Protein AF-A0A235FDQ6-F1 (afdb_monomer_lite)

Radius of gyration: 17.09 Å; chains: 1; bounding box: 45×31×54 Å

Sequence (130 aa):
MSLFHNNGSCCGNTAGTSHKKSTSCVCELLKALADAQSNPCRMGARQQVRLVLKGSSAPLNVNNVAEFLGTVFTLVSFDPATGCVVLTFEEQNLVAPPPPSFTRTIVLDCKCICAVICIEPGTTPPVVTA

Structure (mmCIF, N/CA/C/O backbone):
data_AF-A0A235FDQ6-F1
#
_entry.id   AF-A0A235FDQ6-F1
#
loop_
_atom_site.group_PDB
_atom_site.id
_atom_site.type_symbol
_atom_site.label_atom_id
_atom_site.label_alt_id
_atom_site.label_comp_id
_atom_site.label_asym_id
_atom_site.label_entity_id
_atom_site.label_seq_id
_atom_site.pdbx_PDB_ins_code
_atom_site.Cartn_x
_atom_site.Cartn_y
_atom_site.Cartn_z
_atom_site.occupancy
_atom_site.B_iso_or_equiv
_atom_site.auth_seq_id
_atom_site.auth_comp_id
_atom_site.auth_asym_id
_atom_site.auth_atom_id
_atom_site.pdbx_PDB_model_num
ATOM 1 N N . MET A 1 1 ? -1.029 -20.786 31.383 1.00 35.44 1 MET A N 1
ATOM 2 C CA . MET A 1 1 ? -1.392 -19.507 30.738 1.00 35.44 1 MET A CA 1
ATOM 3 C C . MET A 1 1 ? -1.498 -19.776 29.247 1.00 35.44 1 MET A C 1
ATOM 5 O O . MET A 1 1 ? -0.481 -20.052 28.630 1.00 35.44 1 MET A O 1
ATOM 9 N N . SER A 1 2 ? -2.719 -19.838 28.712 1.00 33.50 2 SER A N 1
ATOM 10 C CA . SER A 1 2 ? -2.985 -20.200 27.313 1.00 33.50 2 SER A CA 1
ATOM 11 C C . SER A 1 2 ? -3.370 -18.938 26.542 1.00 33.50 2 SER A C 1
ATOM 13 O O . SER A 1 2 ? -4.378 -18.318 26.872 1.00 33.50 2 SER A O 1
ATOM 15 N N . LEU A 1 3 ? -2.554 -18.549 25.557 1.00 46.38 3 LEU A N 1
ATOM 16 C CA . LEU A 1 3 ? -2.674 -17.306 24.773 1.00 46.38 3 LEU A CA 1
ATOM 17 C C . LEU A 1 3 ? -3.586 -17.423 23.539 1.00 46.38 3 LEU A C 1
ATOM 19 O O . LEU A 1 3 ? -3.633 -16.513 22.719 1.00 46.38 3 LEU A O 1
ATOM 23 N N . PHE A 1 4 ? -4.344 -18.511 23.409 1.00 55.88 4 PHE A N 1
ATOM 24 C CA . PHE A 1 4 ? -5.252 -18.714 22.283 1.00 55.88 4 PHE A CA 1
ATOM 25 C C . PHE A 1 4 ? -6.673 -18.910 22.798 1.00 55.88 4 PHE A C 1
ATOM 27 O O . PHE A 1 4 ? -7.112 -20.032 23.032 1.00 55.88 4 PHE A O 1
ATOM 34 N N . HIS A 1 5 ? -7.386 -17.802 22.999 1.00 4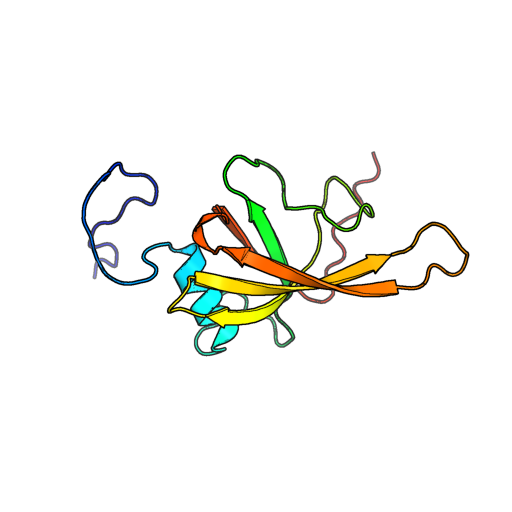1.91 5 HIS A N 1
ATOM 35 C CA . HIS A 1 5 ? -8.837 -17.820 23.132 1.00 41.91 5 HIS A CA 1
ATOM 36 C C . HIS A 1 5 ? -9.478 -16.848 22.137 1.00 41.91 5 HIS A C 1
ATOM 38 O O . HIS A 1 5 ? -9.296 -15.639 22.223 1.00 41.91 5 HIS A O 1
ATOM 44 N N . ASN A 1 6 ? -10.311 -17.459 21.293 1.00 42.12 6 ASN A N 1
ATOM 45 C CA . ASN A 1 6 ? -11.499 -16.945 20.615 1.00 42.12 6 ASN A CA 1
ATOM 46 C C . ASN A 1 6 ? -11.392 -16.192 19.275 1.00 42.12 6 ASN A C 1
ATOM 48 O O . ASN A 1 6 ? -11.150 -14.995 19.203 1.00 42.12 6 ASN A O 1
ATOM 52 N N . ASN A 1 7 ? -11.807 -16.954 18.255 1.00 42.47 7 ASN A N 1
ATOM 53 C CA . ASN A 1 7 ? -12.945 -16.685 17.369 1.00 42.47 7 ASN A CA 1
ATOM 54 C C . ASN A 1 7 ? -12.863 -15.503 16.405 1.00 42.47 7 ASN A C 1
ATOM 56 O O . ASN A 1 7 ? -13.260 -14.384 16.713 1.00 42.47 7 ASN A O 1
ATOM 60 N N . GLY A 1 8 ? -12.529 -15.834 15.159 1.00 41.88 8 GLY A N 1
ATOM 61 C CA . GLY A 1 8 ? -12.783 -14.974 14.010 1.00 41.88 8 GLY A CA 1
ATOM 62 C C . GLY A 1 8 ? -11.983 -15.424 12.803 1.00 41.88 8 GLY A C 1
ATOM 63 O O . GLY A 1 8 ? -11.022 -14.765 12.432 1.00 41.88 8 GLY A O 1
ATOM 64 N N . SER A 1 9 ? -12.346 -16.578 12.237 1.00 42.09 9 SER A N 1
ATOM 65 C CA . SER A 1 9 ? -11.809 -17.071 10.965 1.00 42.09 9 SER A CA 1
ATOM 66 C C . SER A 1 9 ? -11.728 -15.939 9.935 1.00 42.09 9 SER A C 1
ATOM 68 O O . SER A 1 9 ? -12.742 -15.318 9.619 1.00 42.09 9 SER A O 1
ATOM 70 N N . CYS A 1 10 ? -10.542 -15.716 9.366 1.00 43.34 10 CYS A N 1
ATOM 71 C CA . CYS A 1 10 ? -10.314 -14.785 8.256 1.00 43.34 10 CYS A CA 1
ATOM 72 C C . CYS A 1 10 ? -11.071 -15.174 6.966 1.00 43.34 10 CYS A C 1
ATOM 74 O O . CYS A 1 10 ? -11.035 -14.425 5.993 1.00 43.34 10 CYS A O 1
ATOM 76 N N . CYS A 1 11 ? -11.773 -16.313 6.959 1.00 44.50 11 CYS A N 1
ATOM 77 C CA . CYS A 1 11 ? -12.577 -16.817 5.851 1.00 44.50 11 CYS A CA 1
ATOM 78 C C . CYS A 1 11 ? -13.850 -17.483 6.414 1.00 44.50 11 CYS A C 1
ATOM 80 O O . CYS A 1 11 ? -13.837 -18.671 6.741 1.00 44.50 11 CYS A O 1
ATOM 82 N N . GLY A 1 12 ? -14.943 -16.739 6.593 1.00 35.47 12 GLY A N 1
ATOM 83 C CA . GLY A 1 12 ? -16.197 -17.285 7.125 1.00 35.47 12 GLY A CA 1
ATOM 84 C C . GLY A 1 12 ? -17.414 -16.483 6.675 1.00 35.47 12 GLY A C 1
ATOM 85 O O . GLY A 1 12 ? -17.490 -15.281 6.902 1.00 35.47 12 GLY A O 1
ATOM 86 N N . ASN A 1 13 ? -18.338 -17.161 6.002 1.00 43.84 13 ASN A N 1
ATOM 87 C CA . ASN A 1 13 ? -19.534 -16.617 5.366 1.00 43.84 13 ASN A CA 1
ATOM 88 C C . ASN A 1 13 ? -20.499 -15.955 6.365 1.00 43.84 13 ASN A C 1
ATOM 90 O O . ASN A 1 13 ? -21.226 -16.660 7.060 1.00 43.84 13 ASN A O 1
ATOM 94 N N . THR A 1 14 ? -20.619 -14.626 6.333 1.00 42.59 14 THR A N 1
ATOM 95 C CA . THR A 1 14 ? -21.813 -13.942 6.860 1.00 42.59 14 THR A CA 1
ATOM 96 C C . THR A 1 14 ? -22.221 -12.813 5.920 1.00 42.59 14 THR A C 1
ATOM 98 O O . THR A 1 14 ? -21.805 -11.663 6.050 1.00 42.59 14 THR A O 1
ATOM 101 N N . ALA A 1 15 ? -23.038 -13.162 4.926 1.00 47.09 15 ALA A N 1
ATOM 102 C CA . ALA A 1 15 ? -23.832 -12.195 4.188 1.00 47.09 15 ALA A CA 1
ATOM 103 C C . ALA A 1 15 ? -24.953 -11.692 5.113 1.00 47.09 15 ALA A C 1
ATOM 105 O O . ALA A 1 15 ? -25.795 -12.474 5.542 1.00 47.09 15 ALA A O 1
ATOM 106 N N . GLY A 1 16 ? -24.957 -10.391 5.413 1.00 43.59 16 GLY A N 1
ATOM 107 C CA . GLY A 1 16 ? -26.120 -9.710 5.986 1.00 43.59 16 GLY A CA 1
ATOM 108 C C . GLY A 1 16 ? -26.121 -9.503 7.500 1.00 43.59 16 GLY A C 1
ATOM 109 O O . GLY A 1 16 ? -27.028 -9.973 8.170 1.00 43.59 16 GLY A O 1
ATOM 110 N N . THR A 1 17 ? -25.198 -8.701 8.036 1.00 37.00 17 THR A N 1
ATOM 111 C CA . THR A 1 17 ? -25.457 -7.941 9.275 1.00 37.00 17 THR A CA 1
ATOM 112 C C . THR A 1 17 ? -24.750 -6.590 9.231 1.00 37.00 17 THR A C 1
ATOM 114 O O . THR A 1 17 ? -23.526 -6.516 9.126 1.00 37.00 17 THR A O 1
ATOM 117 N N . SER A 1 18 ? -25.530 -5.516 9.326 1.00 48.38 18 SER A N 1
ATOM 118 C CA . SER A 1 18 ? -25.069 -4.136 9.465 1.00 48.38 18 SER A CA 1
ATOM 119 C C . SER A 1 18 ? -24.348 -3.934 10.805 1.00 48.38 18 SER A C 1
ATOM 121 O O . SER A 1 18 ? -24.994 -3.684 11.818 1.00 48.38 18 SER A O 1
ATOM 123 N N . HIS A 1 19 ? -23.015 -4.001 10.824 1.00 43.69 19 HIS A N 1
ATOM 124 C CA . HIS A 1 19 ? -22.196 -3.585 11.968 1.00 43.69 19 HIS A CA 1
ATOM 125 C C . HIS A 1 19 ? -21.078 -2.631 11.528 1.00 43.69 19 HIS A C 1
ATOM 127 O O . HIS A 1 19 ? -20.486 -2.760 10.458 1.00 43.69 19 HIS A O 1
ATOM 133 N N . LYS A 1 20 ? -20.859 -1.605 12.355 1.00 47.81 20 LYS A N 1
ATOM 134 C CA . LYS A 1 20 ? -19.949 -0.474 12.148 1.00 47.81 20 LYS A CA 1
ATOM 135 C C . LYS A 1 20 ? -18.523 -0.902 11.751 1.00 47.81 20 LYS A C 1
ATOM 137 O O . LYS A 1 20 ? -17.930 -1.730 12.423 1.00 47.81 20 LYS A O 1
ATOM 142 N N . LYS A 1 21 ? -18.010 -0.201 10.728 1.00 51.03 21 LYS A N 1
ATOM 143 C CA . LYS A 1 21 ? -16.620 0.229 10.451 1.00 51.03 21 LYS A CA 1
ATOM 144 C C . LYS A 1 21 ? -15.490 -0.813 10.643 1.00 51.03 21 LYS A C 1
ATOM 146 O O . LYS A 1 21 ? -15.109 -1.137 11.755 1.00 51.03 21 LYS A O 1
ATOM 151 N N . SER A 1 22 ? -14.944 -1.240 9.496 1.00 51.59 22 SER A N 1
ATOM 152 C CA . SER A 1 22 ? -13.613 -1.841 9.257 1.00 51.59 22 SER A CA 1
ATOM 153 C C . SER A 1 22 ? -13.213 -3.153 9.954 1.00 51.59 22 SER A C 1
ATOM 155 O O . SER A 1 22 ? -12.076 -3.292 10.379 1.00 51.59 22 SER A O 1
ATOM 157 N N . THR A 1 23 ? -14.050 -4.193 9.962 1.00 59.16 23 THR A N 1
ATOM 158 C CA . THR A 1 23 ? -13.663 -5.525 10.490 1.00 59.16 23 THR A CA 1
ATOM 159 C C . THR A 1 23 ? -12.865 -6.390 9.497 1.00 59.16 23 THR A C 1
ATOM 161 O O . THR A 1 23 ? -13.170 -7.565 9.302 1.00 59.16 23 THR A O 1
ATOM 164 N N . SER A 1 24 ? -11.868 -5.826 8.813 1.00 71.94 24 SER A N 1
ATOM 165 C CA . SER A 1 24 ? -10.884 -6.617 8.059 1.00 71.94 24 SER A CA 1
ATOM 166 C C . SER A 1 24 ? -9.524 -6.431 8.720 1.00 71.94 24 SER A C 1
ATOM 168 O O . SER A 1 24 ? -9.141 -5.303 9.033 1.00 71.94 24 SER A O 1
ATOM 170 N N . CYS A 1 25 ? -8.788 -7.528 8.928 1.00 81.75 25 CYS A N 1
ATOM 171 C CA . CYS A 1 25 ? -7.439 -7.482 9.497 1.00 81.75 25 CYS A CA 1
ATOM 172 C C . CYS A 1 25 ? -6.512 -6.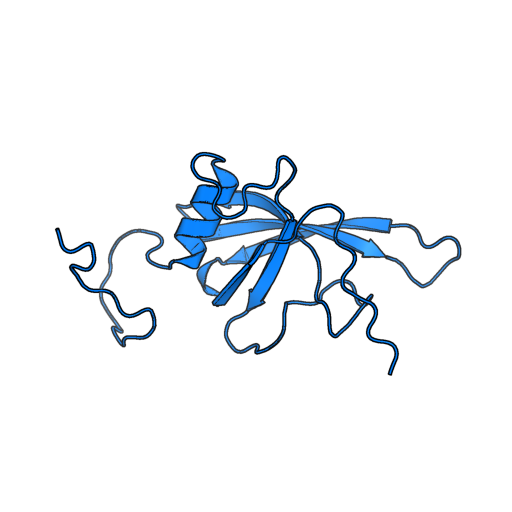553 8.698 1.00 81.75 25 CYS A C 1
ATOM 174 O O . CYS A 1 25 ? -5.643 -5.907 9.273 1.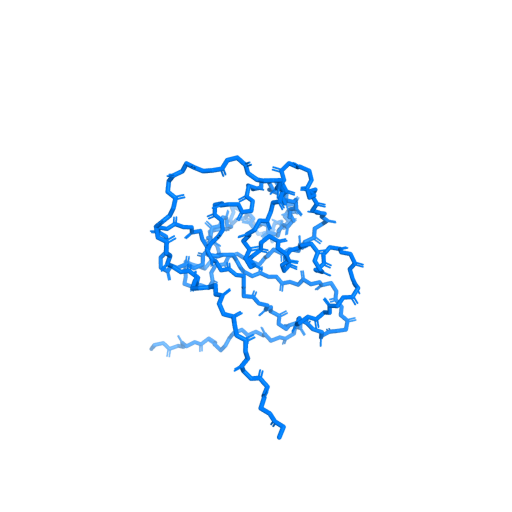00 81.75 25 CYS A O 1
ATOM 176 N N . VAL A 1 26 ? -6.749 -6.424 7.389 1.00 86.50 26 VAL A N 1
ATOM 177 C CA . VAL A 1 26 ? -6.036 -5.500 6.507 1.00 86.50 26 VAL A CA 1
ATOM 178 C C . VAL A 1 26 ? -6.405 -4.044 6.791 1.00 86.50 26 VAL A C 1
ATOM 180 O O . VAL A 1 26 ? -5.517 -3.202 6.846 1.00 86.50 26 VAL A O 1
ATOM 183 N N . CYS A 1 27 ? -7.684 -3.725 6.995 1.00 86.62 27 CYS A N 1
ATOM 184 C CA . CYS A 1 27 ? -8.103 -2.356 7.303 1.00 86.62 27 CYS A CA 1
ATOM 185 C C . CYS A 1 27 ? -7.588 -1.908 8.684 1.00 86.62 27 CYS A C 1
ATOM 187 O O . CYS A 1 27 ? -7.109 -0.786 8.814 1.00 86.62 27 CYS A O 1
ATOM 189 N N . GLU A 1 28 ? -7.623 -2.787 9.694 1.00 85.06 28 GLU A N 1
ATOM 190 C CA . GLU A 1 28 ? -7.044 -2.503 11.018 1.00 85.06 28 GLU A CA 1
ATOM 191 C C . GLU A 1 28 ? -5.519 -2.350 10.952 1.00 85.06 28 GLU A C 1
ATOM 193 O O . GLU A 1 28 ? -4.958 -1.446 11.570 1.00 85.06 28 GLU A O 1
ATOM 198 N N . LEU A 1 29 ? -4.842 -3.169 10.141 1.00 84.62 29 LEU A N 1
ATOM 199 C CA . LEU A 1 29 ? -3.412 -3.025 9.881 1.00 84.62 29 LEU A CA 1
ATOM 200 C C . LEU A 1 29 ? -3.093 -1.685 9.208 1.00 84.62 29 LEU A C 1
ATOM 202 O O . LEU A 1 29 ? -2.214 -0.970 9.671 1.00 84.62 29 LEU A O 1
ATOM 206 N N . LEU A 1 30 ? -3.810 -1.313 8.146 1.00 86.00 30 LEU A N 1
ATOM 207 C CA . LEU A 1 30 ? -3.607 -0.039 7.447 1.00 86.00 30 LEU A CA 1
ATOM 208 C C . LEU A 1 30 ? -3.864 1.164 8.356 1.00 86.00 30 LEU A C 1
ATOM 210 O O . LEU A 1 30 ? -3.134 2.149 8.282 1.00 86.00 30 LEU A O 1
ATOM 214 N N . LYS A 1 31 ? -4.848 1.062 9.252 1.00 85.25 31 LYS A N 1
ATOM 215 C CA . LYS A 1 31 ? -5.094 2.057 10.293 1.00 85.25 31 LYS A CA 1
ATOM 216 C C . LYS A 1 31 ? -3.921 2.159 11.268 1.00 85.25 31 LYS A C 1
ATOM 218 O O . LYS A 1 31 ? -3.401 3.246 11.478 1.00 85.25 31 LYS A O 1
ATOM 223 N N . ALA A 1 32 ? -3.461 1.031 11.809 1.00 80.56 32 ALA A N 1
ATOM 224 C CA . ALA A 1 32 ? -2.321 0.989 12.724 1.00 80.56 32 ALA A CA 1
ATOM 225 C C . ALA A 1 32 ? -1.027 1.525 12.083 1.00 80.56 32 ALA A C 1
ATOM 227 O O . ALA A 1 32 ? -0.233 2.192 12.752 1.00 80.56 32 ALA A O 1
ATOM 228 N N . LEU A 1 33 ? -0.840 1.259 10.786 1.00 80.44 33 LEU A N 1
ATOM 229 C CA . LEU A 1 33 ? 0.253 1.789 9.978 1.00 80.44 33 LEU A CA 1
ATOM 230 C C . LEU A 1 33 ? 0.134 3.313 9.812 1.00 80.44 33 LEU A C 1
ATOM 232 O O . LEU A 1 33 ? 1.094 4.021 10.111 1.00 80.44 33 LEU A O 1
ATOM 236 N N . ALA A 1 34 ? -1.044 3.821 9.432 1.00 80.94 34 ALA A N 1
ATOM 237 C CA . ALA A 1 34 ? -1.292 5.254 9.258 1.00 80.94 34 ALA A CA 1
ATOM 238 C C . ALA A 1 34 ? -1.158 6.056 10.565 1.00 80.94 34 ALA A C 1
ATOM 240 O O . ALA A 1 34 ? -0.593 7.146 10.558 1.00 80.94 34 ALA A O 1
ATOM 241 N N . ASP A 1 35 ? -1.627 5.504 11.686 1.00 75.00 35 ASP A N 1
ATOM 242 C CA . ASP A 1 35 ? -1.591 6.159 12.999 1.00 75.00 35 ASP A CA 1
ATOM 243 C C . ASP A 1 35 ? -0.210 6.065 13.679 1.00 75.00 35 ASP A C 1
ATOM 245 O O . ASP A 1 35 ? -0.013 6.621 14.760 1.00 75.00 35 ASP A O 1
ATOM 249 N N . ALA A 1 36 ? 0.748 5.331 13.095 1.00 68.75 36 ALA A N 1
ATOM 250 C CA . ALA A 1 36 ? 2.076 5.042 13.654 1.00 68.75 36 ALA A CA 1
ATOM 251 C C . ALA A 1 36 ? 2.076 4.461 15.094 1.00 68.75 36 ALA A C 1
ATOM 253 O O . ALA A 1 36 ? 3.131 4.351 15.724 1.00 68.75 36 ALA A O 1
ATOM 254 N N . GLN A 1 37 ? 0.910 4.063 15.621 1.00 54.44 37 GLN A N 1
ATOM 255 C CA . GLN A 1 37 ? 0.694 3.686 17.024 1.00 54.44 37 GLN A CA 1
ATOM 256 C C . GLN A 1 37 ? 1.149 2.262 17.353 1.00 54.44 37 GLN A C 1
ATOM 258 O O . GLN A 1 37 ? 1.508 1.970 18.491 1.00 54.44 37 GLN A O 1
ATOM 263 N N . SER A 1 38 ? 1.171 1.364 16.370 1.00 54.03 38 SER A N 1
ATOM 264 C CA . SER A 1 38 ? 1.717 0.018 16.528 1.00 54.03 38 SER A CA 1
ATOM 265 C C . SER A 1 38 ? 2.208 -0.447 15.169 1.00 54.03 38 SER A C 1
ATOM 267 O O . SER A 1 38 ? 1.473 -0.445 14.189 1.00 54.03 38 SER A O 1
ATOM 269 N N . ASN A 1 39 ? 3.499 -0.732 15.077 1.00 56.34 39 ASN A N 1
ATOM 270 C CA . ASN A 1 39 ? 4.168 -0.893 13.798 1.00 56.34 39 ASN A CA 1
ATOM 271 C C . ASN A 1 39 ? 4.524 -2.379 13.641 1.00 56.34 39 ASN A C 1
ATOM 273 O O . ASN A 1 39 ? 5.606 -2.779 14.049 1.00 56.34 39 ASN A O 1
ATOM 277 N N . PRO A 1 40 ? 3.641 -3.244 13.119 1.00 57.72 40 PRO A N 1
ATOM 278 C CA . PRO A 1 40 ? 4.039 -4.613 12.785 1.00 57.72 40 PRO A CA 1
ATOM 279 C C . PRO A 1 40 ? 5.111 -4.627 11.681 1.00 57.72 40 PRO A C 1
ATOM 281 O O . PRO A 1 40 ? 5.878 -5.576 11.594 1.00 57.72 40 PRO A O 1
ATOM 284 N N . CYS A 1 41 ? 5.229 -3.540 10.906 1.00 61.78 41 CYS A N 1
ATOM 285 C CA . CYS A 1 41 ? 6.296 -3.299 9.934 1.00 61.78 41 CYS A CA 1
ATOM 286 C C . CYS A 1 41 ? 7.476 -2.468 10.512 1.00 61.78 41 CYS A C 1
ATOM 288 O O . CYS A 1 41 ? 8.090 -1.706 9.766 1.00 61.78 41 CYS A O 1
ATOM 290 N N . ARG A 1 42 ? 7.766 -2.501 11.831 1.00 56.12 42 ARG A N 1
ATOM 291 C CA . ARG A 1 42 ? 8.731 -1.583 12.495 1.00 56.12 42 ARG A CA 1
ATOM 292 C C . ARG A 1 42 ? 10.162 -1.722 11.957 1.00 56.12 42 ARG A C 1
ATOM 294 O O . ARG A 1 42 ? 10.974 -2.452 12.505 1.00 56.12 42 ARG A O 1
ATOM 301 N N . MET A 1 43 ? 10.469 -0.922 10.942 1.00 54.53 43 MET A N 1
ATOM 302 C CA . MET A 1 43 ? 11.783 -0.793 10.304 1.00 54.53 43 MET A CA 1
ATOM 303 C C . MET A 1 43 ? 12.202 0.685 10.175 1.00 54.53 43 MET A C 1
ATOM 305 O O . MET A 1 43 ? 12.717 1.121 9.152 1.00 54.53 43 MET A O 1
ATOM 309 N N . GLY A 1 44 ? 11.946 1.491 11.213 1.00 45.12 44 GLY A N 1
ATOM 310 C CA . GLY A 1 44 ? 12.599 2.795 11.440 1.00 45.12 44 GLY A CA 1
ATOM 311 C C . GLY A 1 44 ? 12.311 3.962 10.477 1.00 45.12 44 GLY A C 1
ATOM 312 O O . GLY A 1 44 ? 12.610 5.096 10.834 1.00 45.12 44 GLY A O 1
ATOM 313 N N . ALA A 1 45 ? 11.709 3.747 9.307 1.00 53.91 45 ALA A N 1
ATOM 314 C CA . ALA A 1 45 ? 11.459 4.786 8.303 1.00 53.91 45 ALA A CA 1
ATOM 315 C C . ALA A 1 45 ? 10.140 4.551 7.543 1.00 53.91 45 ALA A C 1
ATOM 317 O O . ALA A 1 45 ? 9.463 3.550 7.782 1.00 53.91 45 ALA A O 1
ATOM 318 N N . ARG A 1 46 ? 9.761 5.513 6.677 1.00 61.66 46 ARG A N 1
ATOM 319 C CA . ARG A 1 46 ? 8.560 5.510 5.808 1.00 61.66 46 ARG A CA 1
ATOM 320 C C . ARG A 1 46 ? 8.131 4.085 5.440 1.00 61.66 46 ARG A C 1
ATOM 322 O O . ARG A 1 46 ? 8.891 3.364 4.801 1.00 61.66 46 ARG A O 1
ATOM 329 N N . GLN A 1 47 ? 6.920 3.704 5.840 1.00 73.06 47 GLN A N 1
ATOM 330 C CA . GLN A 1 47 ? 6.409 2.350 5.641 1.00 73.06 47 GLN A CA 1
ATOM 331 C C . GLN A 1 47 ? 6.170 2.099 4.153 1.00 73.06 47 GLN A C 1
ATOM 333 O O . GLN A 1 47 ? 5.217 2.611 3.561 1.00 73.06 47 GLN A O 1
ATOM 338 N N . GLN A 1 48 ? 7.065 1.313 3.566 1.00 83.75 48 GLN A N 1
ATOM 339 C CA . GLN A 1 48 ? 6.925 0.788 2.222 1.00 83.75 48 GLN A CA 1
ATOM 340 C C . GLN A 1 48 ? 6.165 -0.534 2.274 1.00 83.75 48 GLN A C 1
ATOM 342 O O . GLN A 1 48 ? 6.460 -1.407 3.092 1.00 83.75 48 GLN A O 1
ATOM 347 N N . VAL A 1 49 ? 5.173 -0.679 1.405 1.00 87.75 49 VAL A N 1
ATOM 348 C CA . VAL A 1 49 ? 4.317 -1.860 1.343 1.00 87.75 49 VAL A CA 1
ATOM 349 C C . VAL A 1 49 ? 4.078 -2.297 -0.096 1.00 87.75 49 VAL A C 1
ATOM 351 O O . VAL A 1 49 ? 4.047 -1.485 -1.017 1.00 87.75 49 VAL A O 1
ATOM 354 N N . ARG A 1 50 ? 3.857 -3.594 -0.288 1.00 90.56 50 ARG A N 1
ATOM 355 C CA . ARG A 1 50 ? 3.211 -4.157 -1.478 1.00 90.56 50 ARG A CA 1
ATOM 356 C C . ARG A 1 50 ? 1.804 -4.587 -1.106 1.00 90.56 50 ARG A C 1
ATOM 358 O O . ARG A 1 50 ? 1.557 -5.062 0.002 1.00 90.56 50 ARG A O 1
ATOM 365 N N . LEU A 1 51 ? 0.882 -4.426 -2.041 1.00 91.38 51 LEU A N 1
ATOM 366 C CA . LEU A 1 51 ? -0.528 -4.739 -1.835 1.00 91.38 51 LEU A CA 1
ATOM 367 C C . LEU A 1 51 ? -0.899 -5.941 -2.683 1.00 91.38 51 LEU A C 1
ATOM 369 O O . LEU A 1 51 ? -0.507 -6.003 -3.838 1.00 91.38 51 LEU A O 1
ATOM 373 N N . VAL A 1 52 ? -1.677 -6.871 -2.145 1.00 90.88 52 VAL A N 1
ATOM 374 C CA . VAL A 1 52 ? -2.301 -7.943 -2.929 1.00 90.88 52 VAL A CA 1
ATOM 375 C C . VAL A 1 52 ? -3.792 -7.665 -2.957 1.00 90.88 52 VAL A C 1
ATOM 377 O O . VAL A 1 52 ? -4.424 -7.589 -1.902 1.00 90.88 52 VAL A O 1
ATOM 380 N N . LEU A 1 53 ? -4.358 -7.478 -4.147 1.00 89.88 53 LEU A N 1
ATOM 381 C CA . LEU A 1 53 ? -5.795 -7.258 -4.306 1.00 89.88 53 LEU A CA 1
ATOM 382 C C . LEU A 1 53 ? -6.562 -8.580 -4.205 1.00 89.88 53 LEU A C 1
ATOM 384 O O . LEU A 1 53 ? -6.050 -9.646 -4.540 1.00 89.88 53 LEU A O 1
ATOM 388 N N . LYS A 1 54 ? -7.816 -8.516 -3.758 1.00 86.44 54 LYS A N 1
ATOM 389 C CA . LYS A 1 54 ? -8.721 -9.669 -3.770 1.00 86.44 54 LYS A CA 1
ATOM 390 C C . LYS A 1 54 ? -8.881 -10.201 -5.191 1.00 86.44 54 LYS A C 1
ATOM 392 O O . LYS A 1 54 ? -9.078 -9.433 -6.126 1.00 86.44 54 LYS A O 1
ATOM 397 N N . GLY A 1 55 ? -8.811 -11.522 -5.329 1.00 85.62 55 GLY A N 1
ATOM 398 C CA . GLY A 1 55 ? -8.834 -12.191 -6.630 1.00 85.62 55 GLY A CA 1
ATOM 399 C C . GLY A 1 55 ? -7.483 -12.216 -7.352 1.00 85.62 55 GLY A C 1
ATOM 400 O O . GLY A 1 55 ? -7.392 -12.854 -8.393 1.00 85.62 55 GLY A O 1
ATOM 401 N N . SER A 1 56 ? -6.437 -11.586 -6.801 1.00 85.00 56 SER A N 1
ATOM 402 C CA . SER A 1 56 ? -5.064 -11.697 -7.303 1.00 85.00 56 SER A CA 1
ATOM 403 C C . SER A 1 56 ? -4.236 -12.635 -6.427 1.00 85.00 56 SER A C 1
ATOM 405 O O . SER A 1 56 ? -4.302 -12.572 -5.200 1.00 85.00 56 SER A O 1
ATOM 407 N N . SER A 1 57 ? -3.414 -13.474 -7.057 1.00 84.56 57 SER A N 1
ATOM 408 C CA . SER A 1 57 ? -2.352 -14.242 -6.392 1.00 84.56 57 SER A CA 1
ATOM 409 C C . SER A 1 57 ? -1.010 -13.504 -6.372 1.00 84.56 57 SER A C 1
ATOM 411 O O . SER A 1 57 ? -0.085 -13.943 -5.693 1.00 84.56 57 SER A O 1
ATOM 413 N N . ALA A 1 58 ? -0.895 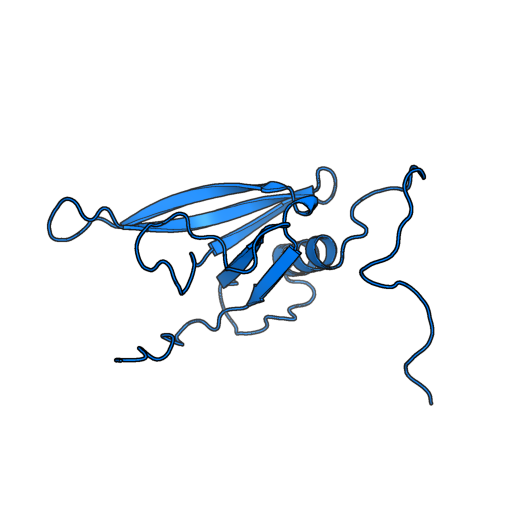-12.396 -7.110 1.00 86.62 58 ALA A N 1
ATOM 414 C CA . ALA A 1 58 ? 0.323 -11.605 -7.239 1.00 86.62 58 ALA A CA 1
ATOM 415 C C . ALA A 1 58 ? 0.166 -10.205 -6.611 1.00 86.62 58 ALA A C 1
ATOM 417 O O . ALA A 1 58 ? -0.948 -9.659 -6.574 1.00 86.62 58 ALA A O 1
ATOM 418 N N . PRO A 1 59 ? 1.268 -9.595 -6.135 1.00 89.19 59 PRO A N 1
ATOM 419 C CA . PRO A 1 59 ? 1.281 -8.196 -5.730 1.00 89.19 59 PRO A CA 1
ATOM 420 C C . PRO A 1 59 ? 0.828 -7.254 -6.855 1.00 89.19 59 PRO A C 1
ATOM 422 O O . PRO A 1 59 ? 1.142 -7.456 -8.025 1.00 89.19 59 PRO A O 1
ATOM 425 N N . LEU A 1 60 ? 0.114 -6.194 -6.483 1.00 89.44 60 LEU A N 1
ATOM 426 C CA . LEU A 1 60 ? -0.363 -5.144 -7.370 1.00 89.44 60 LEU A CA 1
ATOM 427 C C . LEU A 1 60 ? 0.823 -4.478 -8.068 1.00 89.44 60 LEU A C 1
ATOM 429 O O . LEU A 1 60 ? 1.702 -3.919 -7.412 1.00 89.44 60 LEU A O 1
ATOM 433 N N . ASN A 1 61 ? 0.810 -4.505 -9.396 1.00 88.19 61 ASN A N 1
ATOM 434 C CA . ASN A 1 61 ? 1.766 -3.803 -10.234 1.00 88.19 61 ASN A CA 1
ATOM 435 C C . ASN A 1 61 ? 1.049 -2.711 -11.032 1.00 88.19 61 ASN A C 1
ATOM 437 O O . ASN A 1 61 ? 0.139 -2.994 -11.806 1.00 88.19 61 ASN A O 1
ATOM 441 N N . VAL A 1 62 ? 1.457 -1.467 -10.809 1.00 84.81 62 VAL A N 1
ATOM 442 C CA . VAL A 1 62 ? 0.952 -0.272 -11.496 1.00 84.81 62 VAL A CA 1
ATOM 443 C C . VAL A 1 62 ? 2.061 0.522 -12.186 1.00 84.81 62 VAL A C 1
ATOM 445 O O . VAL A 1 62 ? 1.755 1.485 -12.878 1.00 84.81 62 VAL A O 1
ATOM 448 N N . ASN A 1 63 ? 3.336 0.163 -11.991 1.00 73.56 63 ASN A N 1
ATOM 449 C CA . ASN A 1 63 ? 4.470 0.939 -12.495 1.00 73.56 63 ASN A CA 1
ATOM 450 C C . ASN A 1 63 ? 5.216 0.286 -13.671 1.00 73.56 63 ASN A C 1
ATOM 452 O O . ASN A 1 63 ? 6.194 0.862 -14.128 1.00 73.56 63 ASN A O 1
ATOM 456 N N . ASN A 1 64 ? 4.765 -0.862 -14.195 1.00 65.56 64 ASN A N 1
ATOM 457 C CA . ASN A 1 64 ? 5.337 -1.551 -15.371 1.00 65.56 64 ASN A CA 1
ATOM 458 C C . ASN A 1 64 ? 6.853 -1.862 -15.289 1.00 65.56 64 ASN A C 1
ATOM 460 O O . ASN A 1 64 ? 7.444 -2.268 -16.284 1.00 65.56 64 ASN A O 1
ATOM 464 N N . VAL A 1 65 ? 7.497 -1.700 -14.123 1.00 62.41 65 VAL A N 1
ATOM 465 C CA . VAL A 1 65 ? 8.961 -1.845 -13.984 1.00 62.41 65 VAL A CA 1
ATOM 466 C C . VAL A 1 65 ? 9.378 -3.301 -13.731 1.00 62.41 65 VAL A C 1
ATOM 468 O O . VAL A 1 65 ? 10.443 -3.717 -14.173 1.00 62.41 65 VAL A O 1
ATOM 471 N N . ALA A 1 66 ? 8.556 -4.099 -13.036 1.00 61.91 66 ALA A N 1
ATOM 472 C CA . ALA A 1 66 ? 8.844 -5.516 -12.778 1.00 61.91 66 ALA A CA 1
ATOM 473 C C . ALA A 1 66 ? 7.571 -6.311 -12.434 1.00 61.91 66 ALA A C 1
ATOM 475 O O . ALA A 1 66 ? 7.083 -6.248 -11.302 1.00 61.91 66 ALA A O 1
ATOM 476 N N . GLU A 1 67 ? 7.046 -7.081 -13.396 1.00 58.69 67 GLU A N 1
ATOM 477 C CA . GLU A 1 67 ? 5.795 -7.862 -13.275 1.00 58.69 67 GLU A CA 1
ATOM 478 C C . GLU A 1 67 ? 5.749 -8.771 -12.038 1.00 58.69 67 GLU A C 1
ATOM 480 O O . GLU A 1 67 ? 4.708 -8.882 -11.397 1.00 58.69 67 GLU A O 1
ATOM 485 N N . PHE A 1 68 ? 6.889 -9.335 -11.635 1.00 64.06 68 PHE A N 1
ATOM 486 C CA . PHE A 1 68 ? 6.955 -10.340 -10.569 1.00 64.06 68 PHE A CA 1
ATOM 487 C C . PHE A 1 68 ? 7.121 -9.776 -9.157 1.00 64.06 68 PHE A C 1
ATOM 489 O O . PHE A 1 68 ? 6.833 -10.463 -8.178 1.00 64.06 68 PHE A O 1
ATOM 496 N N . LEU A 1 69 ? 7.604 -8.540 -9.025 1.00 75.00 69 LEU A N 1
ATOM 497 C CA . LEU A 1 69 ? 7.886 -7.952 -7.715 1.00 75.00 69 LEU A CA 1
ATOM 498 C C . LEU A 1 69 ? 6.698 -7.130 -7.203 1.00 75.00 69 LEU A C 1
ATOM 500 O O . LEU A 1 69 ? 6.460 -7.097 -5.998 1.00 75.00 69 LEU A O 1
ATOM 504 N N . GLY A 1 70 ? 5.920 -6.527 -8.102 1.00 83.56 70 GLY A N 1
ATOM 505 C CA . GLY A 1 70 ? 4.850 -5.599 -7.748 1.00 83.56 70 GLY A CA 1
ATOM 506 C C . GLY A 1 70 ? 5.365 -4.225 -7.336 1.00 83.56 70 GLY A C 1
ATOM 507 O O . GLY A 1 70 ? 6.543 -4.023 -7.030 1.00 83.56 70 GLY A O 1
ATOM 508 N N . THR A 1 71 ? 4.458 -3.256 -7.329 1.00 88.31 71 THR A N 1
ATOM 509 C CA . THR A 1 71 ? 4.778 -1.863 -7.034 1.00 88.31 71 THR A CA 1
ATOM 510 C C . THR A 1 71 ? 4.945 -1.650 -5.534 1.00 88.31 71 THR A C 1
ATOM 512 O O . THR A 1 71 ? 4.161 -2.139 -4.719 1.00 88.31 71 THR A O 1
ATOM 515 N N . VAL A 1 72 ? 5.987 -0.902 -5.175 1.00 88.19 72 VAL A N 1
ATOM 516 C CA . VAL A 1 72 ? 6.221 -0.451 -3.806 1.00 88.19 72 VAL A CA 1
ATOM 517 C C . VAL A 1 72 ? 5.433 0.828 -3.572 1.00 88.19 72 VAL A C 1
ATOM 519 O O . VAL A 1 72 ? 5.630 1.826 -4.263 1.00 88.19 72 VAL A O 1
ATOM 522 N N . PHE A 1 73 ? 4.556 0.793 -2.580 1.00 89.31 73 PHE A N 1
ATOM 523 C CA . PHE A 1 73 ? 3.740 1.920 -2.172 1.00 89.31 73 PHE A CA 1
ATOM 524 C C . PHE A 1 73 ? 4.216 2.468 -0.836 1.00 89.31 73 PHE A C 1
ATOM 526 O O . PHE A 1 73 ? 4.594 1.717 0.057 1.00 89.31 73 PHE A O 1
ATOM 533 N N . THR A 1 74 ? 4.140 3.779 -0.676 1.00 89.06 74 THR A N 1
ATOM 534 C CA . THR A 1 74 ? 4.250 4.455 0.613 1.00 89.06 74 THR A CA 1
ATOM 535 C C . THR A 1 74 ? 2.851 4.822 1.076 1.00 89.06 74 THR A C 1
ATOM 537 O O . THR A 1 74 ? 2.100 5.468 0.345 1.00 89.06 74 THR A O 1
ATOM 540 N N . LEU A 1 75 ? 2.486 4.406 2.286 1.00 87.88 75 LEU A N 1
ATOM 541 C CA . LEU A 1 75 ? 1.215 4.798 2.887 1.00 87.88 75 LEU A CA 1
ATOM 542 C C . LEU A 1 75 ? 1.244 6.290 3.243 1.00 87.88 75 LEU A C 1
ATOM 544 O O . LEU A 1 75 ? 2.155 6.743 3.933 1.00 87.88 75 LEU A O 1
ATOM 548 N N . VAL A 1 76 ? 0.249 7.043 2.769 1.00 88.56 76 VAL A N 1
ATOM 549 C CA . VAL A 1 76 ? 0.100 8.477 3.064 1.00 88.56 76 VAL A CA 1
ATOM 550 C C . VAL A 1 76 ? -0.948 8.694 4.145 1.00 88.56 76 VAL A C 1
ATOM 552 O O . VAL A 1 76 ? -0.698 9.411 5.109 1.00 88.56 76 VAL A O 1
ATOM 555 N N . SER A 1 77 ? -2.123 8.087 3.986 1.00 87.94 77 SER A N 1
ATOM 556 C CA . SER A 1 77 ? -3.209 8.197 4.957 1.00 87.94 77 SER A CA 1
ATOM 557 C C . SER A 1 77 ? -4.208 7.051 4.829 1.00 87.94 77 SER A C 1
ATOM 559 O O . SER A 1 77 ? -4.292 6.367 3.804 1.00 87.94 77 SER A O 1
ATOM 561 N N . PHE A 1 78 ? -4.981 6.855 5.892 1.00 88.44 78 PHE A N 1
ATOM 562 C CA . PHE A 1 78 ? -6.097 5.924 5.938 1.00 88.44 78 PHE A CA 1
ATOM 563 C C . PHE A 1 78 ? -7.290 6.602 6.612 1.00 88.44 78 PHE A C 1
ATOM 565 O O . PHE A 1 78 ? -7.149 7.166 7.695 1.00 88.44 78 PHE A O 1
ATOM 572 N N . ASP A 1 79 ? -8.463 6.539 5.983 1.00 88.44 79 ASP A N 1
ATOM 573 C CA . ASP A 1 79 ? -9.710 7.012 6.578 1.00 88.44 79 ASP A CA 1
ATOM 574 C C . ASP A 1 79 ? -10.536 5.820 7.101 1.00 88.44 79 ASP A C 1
ATOM 576 O O . ASP A 1 79 ? -11.140 5.091 6.310 1.00 88.44 79 ASP A O 1
ATOM 580 N N . PRO A 1 80 ? -10.638 5.623 8.430 1.00 82.81 80 PRO A N 1
ATOM 581 C CA . PRO A 1 80 ? -11.402 4.522 9.011 1.00 82.81 80 PRO A CA 1
ATOM 582 C C . PRO A 1 80 ? -12.920 4.664 8.830 1.00 82.81 80 PRO A C 1
ATOM 584 O O . PRO A 1 80 ? -13.658 3.698 9.033 1.00 82.81 80 PRO A O 1
ATOM 587 N N . ALA A 1 81 ? -13.430 5.856 8.501 1.00 83.62 81 ALA A N 1
ATOM 588 C CA . ALA A 1 81 ? -14.854 6.053 8.265 1.00 83.62 81 ALA A CA 1
ATOM 589 C C . ALA A 1 81 ? -15.284 5.504 6.903 1.00 83.62 81 ALA A C 1
ATOM 591 O O . ALA A 1 81 ? -16.341 4.875 6.821 1.00 83.62 81 ALA A O 1
ATOM 592 N N . THR A 1 82 ? -14.471 5.730 5.872 1.00 86.31 82 THR A N 1
ATOM 593 C CA . THR A 1 82 ? -14.749 5.310 4.491 1.00 86.31 82 THR A CA 1
ATOM 594 C C . THR A 1 82 ? -14.051 4.005 4.108 1.00 86.31 82 THR A C 1
ATOM 596 O O . THR A 1 82 ? -14.532 3.300 3.226 1.00 86.31 82 THR A O 1
ATOM 599 N N . GLY A 1 83 ? -12.967 3.636 4.796 1.00 86.44 83 GLY A N 1
ATOM 600 C CA . GLY A 1 83 ? -12.089 2.528 4.416 1.00 86.44 83 GLY A CA 1
ATOM 601 C C . GLY A 1 83 ? -11.119 2.888 3.288 1.00 86.44 83 GLY A C 1
ATOM 602 O O . GLY A 1 83 ? -10.429 2.006 2.778 1.00 86.44 83 GLY A O 1
ATOM 603 N N . CYS A 1 84 ? -11.059 4.160 2.888 1.00 90.56 84 CYS A N 1
ATOM 604 C CA . CYS A 1 84 ? -10.161 4.626 1.843 1.00 90.56 84 CYS A CA 1
ATOM 605 C C . CYS A 1 84 ? -8.715 4.650 2.341 1.00 90.56 84 CYS A C 1
ATOM 607 O O . CYS A 1 84 ? -8.408 5.218 3.390 1.00 90.56 84 CYS A O 1
ATOM 609 N N . VAL A 1 85 ? -7.820 4.073 1.547 1.00 91.56 85 VAL A N 1
ATOM 610 C CA . VAL A 1 85 ? -6.376 4.139 1.747 1.00 91.56 85 VAL A CA 1
ATOM 611 C C . VAL A 1 85 ? -5.746 4.963 0.629 1.00 91.56 85 VAL A C 1
ATOM 613 O O . VAL A 1 85 ? -6.019 4.735 -0.551 1.00 91.56 85 VAL A O 1
ATOM 616 N N . VAL A 1 86 ? -4.915 5.934 1.004 1.00 92.00 86 VAL A N 1
ATOM 617 C CA . VAL A 1 86 ? -4.179 6.798 0.077 1.00 92.00 86 VAL A CA 1
ATOM 618 C C . VAL A 1 86 ? -2.711 6.414 0.118 1.00 92.00 86 VAL A C 1
ATOM 620 O O . VAL A 1 86 ? -2.082 6.400 1.179 1.00 92.00 86 VAL A O 1
ATOM 623 N N . LEU A 1 87 ? -2.166 6.096 -1.049 1.00 92.12 87 LEU A N 1
ATOM 624 C CA . LEU A 1 87 ? -0.815 5.578 -1.214 1.00 92.12 87 LEU A CA 1
ATOM 625 C C . LEU A 1 87 ? -0.095 6.355 -2.308 1.00 92.12 87 LEU A C 1
ATOM 627 O O . LEU A 1 87 ? -0.715 6.754 -3.292 1.00 92.12 87 LEU A O 1
ATOM 631 N N . THR A 1 88 ? 1.215 6.517 -2.177 1.00 91.69 88 THR A N 1
ATOM 632 C CA . THR A 1 88 ? 2.071 7.049 -3.241 1.00 91.69 88 THR A CA 1
ATOM 633 C C . THR A 1 88 ? 3.048 5.998 -3.735 1.00 91.69 88 THR A C 1
ATOM 635 O O . THR A 1 88 ? 3.446 5.110 -2.988 1.00 91.69 88 THR A O 1
ATOM 638 N N . PHE A 1 89 ? 3.434 6.074 -5.001 1.00 90.06 89 PHE A N 1
ATOM 639 C CA . PHE A 1 89 ? 4.438 5.199 -5.597 1.00 90.06 89 PHE A CA 1
ATOM 640 C C . PHE A 1 89 ? 5.248 5.957 -6.640 1.00 90.06 89 PHE A C 1
ATOM 642 O O . PHE A 1 89 ? 4.784 6.951 -7.199 1.00 90.06 89 PHE A O 1
ATOM 649 N N . GLU A 1 90 ? 6.456 5.475 -6.906 1.00 86.69 90 GLU A N 1
ATOM 650 C CA . GLU A 1 90 ? 7.280 5.986 -7.994 1.00 86.69 90 GLU A CA 1
ATOM 651 C C . GLU A 1 90 ? 6.990 5.202 -9.274 1.00 86.69 90 GLU A C 1
ATOM 653 O O . GLU A 1 90 ? 7.077 3.969 -9.329 1.00 86.69 90 GLU A O 1
ATOM 658 N N . GLU A 1 91 ? 6.626 5.938 -10.315 1.00 82.19 91 GLU A N 1
ATOM 659 C CA . GLU A 1 91 ? 6.501 5.440 -11.673 1.00 82.19 91 GLU A CA 1
ATOM 660 C C . GLU A 1 91 ? 7.714 5.904 -12.479 1.00 82.19 91 GLU A C 1
ATOM 662 O O . GLU A 1 91 ? 8.091 7.078 -12.437 1.00 82.19 91 GLU A O 1
ATOM 667 N N . GLN A 1 92 ? 8.328 4.985 -13.219 1.00 74.81 92 GLN A N 1
ATOM 668 C CA . GLN A 1 92 ? 9.415 5.315 -14.133 1.00 74.81 92 GLN A CA 1
ATOM 669 C C . GLN A 1 92 ? 8.857 5.469 -15.541 1.00 74.81 92 GLN A C 1
ATOM 671 O O . GLN A 1 92 ? 8.187 4.572 -16.054 1.00 74.81 92 GLN A O 1
ATOM 676 N N . ASN A 1 93 ? 9.153 6.596 -16.186 1.00 70.12 93 ASN A N 1
ATOM 677 C CA . ASN A 1 93 ? 8.849 6.756 -17.597 1.00 70.12 93 ASN A CA 1
ATOM 678 C C . ASN A 1 93 ? 10.004 6.190 -18.435 1.00 70.12 93 ASN A C 1
ATOM 680 O O . ASN A 1 93 ? 11.054 6.815 -18.565 1.00 70.12 93 ASN A O 1
ATOM 684 N N . LEU A 1 94 ? 9.798 5.002 -19.005 1.00 69.75 94 LEU A N 1
ATOM 685 C CA . LEU A 1 94 ? 10.803 4.272 -19.788 1.00 69.75 94 LEU A CA 1
ATOM 686 C C . LEU A 1 94 ? 11.053 4.862 -21.194 1.00 69.75 94 LEU A C 1
ATOM 688 O O . LEU A 1 94 ? 11.822 4.294 -21.963 1.00 69.75 94 LEU A O 1
ATOM 692 N N . VAL A 1 95 ? 10.406 5.978 -21.555 1.00 69.81 95 VAL A N 1
ATOM 693 C CA . VAL A 1 95 ? 10.400 6.511 -22.929 1.00 69.81 95 VAL A CA 1
ATOM 694 C C . VAL A 1 95 ? 11.586 7.452 -23.230 1.00 69.81 95 VAL A C 1
ATOM 696 O O . VAL A 1 95 ? 11.876 7.687 -24.400 1.00 69.81 95 VAL A O 1
ATOM 699 N N . ALA A 1 96 ? 12.322 7.966 -22.231 1.00 57.31 96 ALA A N 1
ATOM 700 C CA . ALA A 1 96 ? 13.456 8.880 -22.461 1.00 57.31 96 ALA A CA 1
ATOM 701 C C . ALA A 1 96 ? 14.620 8.672 -21.463 1.00 57.31 96 ALA A C 1
ATOM 703 O O . ALA A 1 96 ? 14.345 8.528 -20.278 1.00 57.31 96 ALA A O 1
ATOM 704 N N . PRO A 1 97 ? 15.905 8.684 -21.885 1.00 75.75 97 PRO A N 1
ATOM 705 C CA . PRO A 1 97 ? 17.055 8.614 -20.977 1.00 75.75 97 PRO A CA 1
ATOM 706 C C . PRO A 1 97 ? 17.574 10.005 -20.527 1.00 75.75 97 PRO A C 1
ATOM 708 O O . PRO A 1 97 ? 17.787 10.865 -21.386 1.00 75.75 97 PRO A O 1
ATOM 711 N N . PRO A 1 98 ? 17.868 10.221 -19.222 1.00 69.00 98 PRO A N 1
ATOM 712 C CA . PRO A 1 98 ? 17.564 9.331 -18.096 1.00 69.00 98 PRO A CA 1
ATOM 713 C C . PRO A 1 98 ? 16.049 9.290 -17.824 1.00 69.00 98 PRO A C 1
ATOM 715 O O . PRO A 1 98 ? 15.401 10.330 -17.953 1.00 69.00 98 PRO A O 1
ATOM 718 N N . PRO A 1 99 ? 15.481 8.128 -17.444 1.00 66.38 99 PRO A N 1
ATOM 719 C CA . PRO A 1 99 ? 14.047 8.006 -17.212 1.00 66.38 99 PRO A CA 1
ATOM 720 C C . PRO A 1 99 ? 13.637 8.922 -16.057 1.00 66.38 99 PRO A C 1
ATOM 722 O O . PRO A 1 99 ? 14.110 8.727 -14.933 1.00 66.38 99 PRO A O 1
ATOM 725 N N . PRO A 1 100 ? 12.779 9.929 -16.290 1.00 74.88 100 PRO A N 1
ATOM 726 C CA . PRO A 1 100 ? 12.250 10.718 -15.195 1.00 74.88 100 PRO A CA 1
ATOM 727 C C . PRO A 1 100 ? 11.356 9.824 -14.326 1.00 74.88 100 PRO A C 1
ATOM 729 O O . PRO A 1 100 ? 10.488 9.102 -14.829 1.00 74.88 100 PRO A O 1
ATOM 732 N N . SER A 1 101 ? 11.582 9.866 -13.013 1.00 76.88 101 SER A N 1
ATOM 733 C CA . SER A 1 101 ? 10.714 9.248 -12.012 1.00 76.88 101 SER A CA 1
ATOM 734 C C . SER A 1 101 ? 9.633 10.238 -11.590 1.00 76.88 101 SER A C 1
ATOM 736 O O . SER A 1 101 ? 9.944 11.368 -11.206 1.00 76.88 101 SER A O 1
ATOM 738 N N . PHE A 1 102 ? 8.375 9.810 -11.611 1.00 82.62 102 PHE A N 1
ATOM 739 C CA . PHE A 1 102 ? 7.244 10.604 -11.141 1.00 82.62 102 PHE A CA 1
ATOM 740 C C . PHE A 1 102 ? 6.605 9.940 -9.928 1.00 82.62 102 PHE A C 1
ATOM 742 O O . PHE A 1 102 ? 6.270 8.756 -9.960 1.00 82.62 102 PHE A O 1
ATOM 749 N N . THR A 1 103 ? 6.375 10.714 -8.872 1.00 88.81 103 THR A N 1
ATOM 750 C CA . THR A 1 103 ? 5.560 10.258 -7.745 1.00 88.81 103 THR A CA 1
ATOM 751 C C . THR A 1 103 ? 4.091 10.366 -8.122 1.00 88.81 103 THR A C 1
ATOM 753 O O . THR A 1 103 ? 3.588 11.459 -8.384 1.00 88.81 103 THR A O 1
ATOM 756 N N . ARG A 1 104 ? 3.388 9.236 -8.126 1.00 89.81 104 ARG A N 1
ATOM 757 C CA . ARG A 1 104 ? 1.941 9.163 -8.332 1.00 89.81 104 ARG A CA 1
ATOM 758 C C . ARG A 1 104 ? 1.228 8.788 -7.045 1.00 89.81 104 ARG A C 1
ATOM 760 O O . ARG A 1 104 ? 1.802 8.134 -6.179 1.00 89.81 104 ARG A O 1
ATOM 767 N N . THR A 1 105 ? -0.038 9.179 -6.952 1.00 91.19 105 THR A N 1
ATOM 768 C CA . THR A 1 105 ? -0.935 8.833 -5.844 1.00 91.19 105 THR A CA 1
ATOM 769 C C . THR A 1 105 ? -2.024 7.897 -6.351 1.00 91.19 105 THR A C 1
ATOM 771 O O . THR A 1 105 ? -2.595 8.133 -7.414 1.00 91.19 105 THR A O 1
ATOM 774 N N . ILE A 1 106 ? -2.339 6.857 -5.585 1.00 92.31 106 ILE A N 1
ATOM 775 C CA . ILE A 1 106 ? -3.473 5.964 -5.815 1.00 92.31 106 ILE A CA 1
ATOM 776 C C . ILE A 1 106 ? -4.353 5.917 -4.566 1.00 92.31 106 ILE A C 1
ATOM 778 O O . ILE A 1 106 ? -3.862 5.968 -3.436 1.00 92.31 106 ILE A O 1
ATOM 782 N N . VAL A 1 107 ? -5.663 5.820 -4.784 1.00 92.94 107 VAL A N 1
ATOM 783 C CA . VAL A 1 107 ? -6.659 5.645 -3.727 1.00 92.94 107 VAL A CA 1
ATOM 784 C C . VAL A 1 107 ? -7.333 4.297 -3.930 1.00 92.94 107 VAL A C 1
ATOM 786 O O . VAL A 1 107 ? -7.813 4.006 -5.024 1.00 92.94 107 VAL A O 1
ATOM 789 N N . LEU A 1 108 ? -7.353 3.471 -2.886 1.00 92.50 108 LEU A N 1
ATOM 790 C CA . LEU A 1 108 ? -7.979 2.150 -2.902 1.00 92.50 108 LEU A CA 1
ATOM 791 C C . LEU A 1 108 ? -8.962 2.018 -1.737 1.00 92.50 108 LEU A C 1
ATOM 793 O O . LEU A 1 108 ? -8.796 2.646 -0.694 1.00 92.50 108 LEU A O 1
ATOM 797 N N . ASP A 1 109 ? -9.968 1.164 -1.895 1.00 91.12 109 ASP A N 1
ATOM 798 C CA . ASP A 1 109 ? -10.777 0.696 -0.767 1.00 91.12 109 ASP A CA 1
ATOM 799 C C . ASP A 1 109 ? -10.019 -0.440 -0.060 1.00 91.12 109 ASP A C 1
ATOM 801 O O . ASP A 1 109 ? -9.616 -1.420 -0.698 1.00 91.12 109 ASP A O 1
ATOM 805 N N . CYS A 1 110 ? -9.833 -0.347 1.260 1.00 88.19 110 CYS A N 1
ATOM 806 C CA . CYS A 1 110 ? -9.179 -1.389 2.053 1.00 88.19 110 CYS A CA 1
ATOM 807 C C . CYS A 1 110 ? -9.896 -2.744 1.957 1.00 88.19 110 CYS A C 1
ATOM 809 O O . CYS A 1 110 ? -9.271 -3.791 2.124 1.00 88.19 110 CYS A O 1
ATOM 811 N N . LYS A 1 111 ? -11.193 -2.760 1.623 1.00 87.56 111 LYS A N 1
ATOM 812 C CA . LYS A 1 111 ? -11.957 -3.987 1.371 1.00 87.56 111 LYS A CA 1
ATOM 813 C C . LYS A 1 111 ? -11.540 -4.699 0.092 1.00 87.56 111 LYS A C 1
ATOM 815 O O . LYS A 1 111 ? -11.833 -5.888 -0.023 1.00 87.56 111 LYS A O 1
ATOM 820 N N . CYS A 1 112 ? -10.885 -4.023 -0.847 1.00 90.00 112 CYS A N 1
ATOM 821 C CA . CYS A 1 112 ? -10.355 -4.628 -2.070 1.00 90.00 112 CYS A CA 1
ATOM 822 C C . CYS A 1 112 ? -8.976 -5.257 -1.857 1.00 90.00 112 CYS A C 1
ATOM 824 O O . CYS A 1 112 ? -8.507 -5.999 -2.716 1.00 90.00 112 CYS A O 1
ATOM 826 N N . ILE A 1 113 ? -8.333 -4.992 -0.720 1.00 90.31 113 ILE A N 1
ATOM 827 C CA . ILE A 1 113 ? -7.003 -5.499 -0.400 1.00 90.31 113 ILE A CA 1
ATOM 828 C C . ILE A 1 113 ? -7.158 -6.808 0.380 1.00 90.31 113 ILE A C 1
ATOM 830 O O . ILE A 1 113 ? -7.899 -6.897 1.359 1.00 90.31 113 ILE A O 1
ATOM 834 N N . CYS A 1 114 ? -6.482 -7.847 -0.095 1.00 89.44 114 CYS A N 1
ATOM 835 C CA . CYS A 1 114 ? -6.452 -9.172 0.512 1.00 89.44 114 CYS A CA 1
ATOM 836 C C . CYS A 1 114 ? -5.257 -9.344 1.454 1.00 89.44 114 CYS A C 1
ATOM 838 O O . CYS A 1 114 ? -5.379 -10.015 2.474 1.00 89.44 114 CYS A O 1
ATOM 840 N N . ALA A 1 115 ? -4.113 -8.743 1.122 1.00 88.38 115 ALA A N 1
ATOM 841 C CA . ALA A 1 115 ? -2.918 -8.785 1.956 1.00 88.38 115 ALA A CA 1
ATOM 842 C C . ALA A 1 115 ? -2.062 -7.526 1.781 1.00 88.38 115 ALA A C 1
ATOM 844 O O . ALA A 1 115 ? -2.084 -6.876 0.733 1.00 88.38 115 ALA A O 1
ATOM 845 N N . VAL A 1 116 ? -1.287 -7.218 2.819 1.00 88.69 116 VAL A N 1
ATOM 846 C CA . VAL A 1 116 ? -0.278 -6.157 2.840 1.00 88.69 116 VAL A CA 1
ATOM 847 C C . VAL A 1 116 ? 1.052 -6.813 3.184 1.00 88.69 116 VAL A C 1
ATOM 849 O O . VAL A 1 116 ? 1.149 -7.534 4.173 1.00 88.69 116 VAL A O 1
ATOM 852 N N . ILE A 1 117 ? 2.063 -6.577 2.357 1.00 88.19 117 ILE A N 1
ATOM 853 C CA . ILE A 1 117 ? 3.417 -7.097 2.534 1.00 88.19 117 ILE A CA 1
ATOM 854 C C . ILE A 1 117 ? 4.300 -5.911 2.914 1.00 88.19 117 ILE A C 1
ATOM 856 O O . ILE A 1 117 ? 4.460 -4.992 2.111 1.00 88.19 117 ILE A O 1
ATOM 860 N N . CYS A 1 118 ? 4.852 -5.913 4.126 1.00 85.81 118 CYS A N 1
ATOM 861 C CA . CYS A 1 118 ? 5.823 -4.905 4.555 1.00 85.81 118 CYS A CA 1
ATOM 862 C C . CYS A 1 118 ? 7.134 -5.072 3.771 1.00 85.81 118 CYS A C 1
ATOM 864 O O . CYS A 1 118 ? 7.575 -6.200 3.556 1.00 85.81 118 CYS A O 1
ATOM 866 N N . ILE A 1 119 ? 7.770 -3.967 3.381 1.00 79.75 119 ILE A N 1
ATOM 867 C CA . ILE A 1 119 ? 9.086 -3.977 2.734 1.00 79.75 119 ILE A CA 1
ATOM 868 C C . ILE A 1 119 ? 10.086 -3.248 3.618 1.00 79.75 119 ILE A C 1
ATOM 870 O O . ILE A 1 119 ? 9.819 -2.156 4.123 1.00 79.75 119 ILE A O 1
ATOM 874 N N . GLU A 1 120 ? 11.253 -3.857 3.781 1.00 69.75 120 GLU A N 1
ATOM 875 C CA . GLU A 1 120 ? 12.373 -3.254 4.481 1.00 69.75 120 GLU A CA 1
ATOM 876 C C . GLU A 1 120 ? 13.075 -2.217 3.588 1.00 69.75 120 GLU A C 1
ATOM 878 O O . GLU A 1 120 ? 13.540 -2.575 2.497 1.00 69.75 120 GLU A O 1
ATOM 883 N N . PRO A 1 121 ? 13.208 -0.948 4.023 1.00 58.56 121 PRO A N 1
ATOM 884 C CA . PRO A 1 121 ? 13.971 0.042 3.275 1.00 58.56 121 PRO A CA 1
ATOM 885 C C . PRO A 1 121 ? 15.437 -0.409 3.170 1.00 58.56 121 PRO A C 1
ATOM 887 O O . PRO A 1 121 ? 16.115 -0.570 4.181 1.00 58.56 121 PRO A O 1
ATOM 890 N N . GLY A 1 122 ? 15.920 -0.621 1.942 1.00 55.22 122 GLY A N 1
ATOM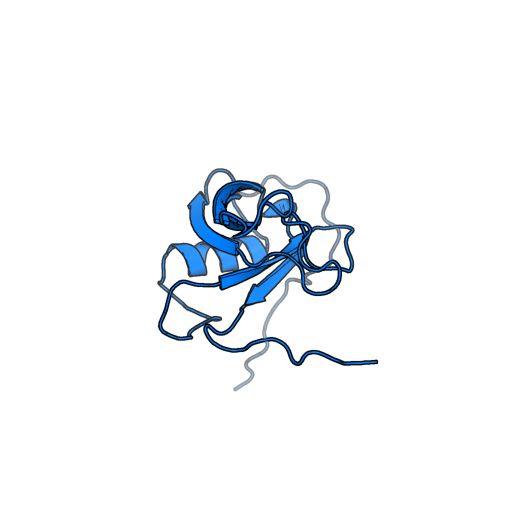 891 C CA . GLY A 1 122 ? 17.301 -1.041 1.662 1.00 55.22 122 GLY A CA 1
ATOM 892 C C . GLY A 1 122 ? 17.488 -2.519 1.305 1.00 55.22 122 GLY A C 1
ATOM 893 O O . GLY A 1 122 ? 18.592 -2.898 0.923 1.00 55.22 122 GLY A O 1
ATOM 894 N N . THR A 1 123 ? 16.436 -3.343 1.349 1.00 49.94 123 THR A N 1
ATOM 895 C CA . THR A 1 123 ? 16.490 -4.699 0.779 1.00 49.94 123 THR A CA 1
ATOM 896 C C . THR A 1 123 ? 16.098 -4.648 -0.695 1.00 49.94 123 THR A C 1
ATOM 898 O O . THR A 1 123 ? 14.925 -4.629 -1.069 1.00 49.94 123 THR A O 1
ATOM 901 N N . THR A 1 124 ? 17.090 -4.595 -1.581 1.00 49.47 124 THR A N 1
ATOM 902 C CA . THR A 1 124 ? 16.861 -5.005 -2.967 1.00 49.47 124 THR A CA 1
ATOM 903 C C . THR A 1 124 ? 16.426 -6.475 -2.941 1.00 49.47 124 THR A C 1
ATOM 905 O O . THR A 1 124 ? 17.116 -7.293 -2.327 1.00 49.47 124 THR A O 1
ATOM 908 N N . PRO A 1 125 ? 15.284 -6.852 -3.551 1.00 52.09 125 PRO A N 1
ATOM 909 C CA . PRO A 1 125 ? 14.962 -8.264 -3.698 1.00 52.09 125 PRO A CA 1
ATOM 910 C C . PRO A 1 125 ? 16.119 -8.932 -4.451 1.00 52.09 125 PRO A C 1
ATOM 912 O O . PRO A 1 125 ? 16.649 -8.315 -5.383 1.00 52.09 125 PRO A O 1
ATOM 915 N N . PRO A 1 126 ? 16.549 -10.147 -4.060 1.00 43.19 126 PRO A N 1
ATOM 916 C CA . PRO A 1 126 ? 17.586 -10.843 -4.799 1.00 43.19 126 PRO A CA 1
ATOM 917 C C . PRO A 1 126 ? 17.125 -10.949 -6.251 1.00 43.19 126 PRO A C 1
ATOM 919 O O . PRO A 1 126 ? 16.046 -11.474 -6.535 1.00 43.19 126 PRO A O 1
ATOM 922 N N . VAL A 1 127 ? 17.920 -10.389 -7.161 1.00 50.94 127 VAL A N 1
ATOM 923 C CA . VAL A 1 127 ? 17.761 -10.630 -8.591 1.00 50.94 127 VAL A CA 1
ATOM 924 C C . VAL A 1 127 ? 18.006 -12.120 -8.765 1.00 50.94 127 VAL A C 1
ATOM 926 O O . VAL A 1 127 ? 19.143 -12.578 -8.685 1.00 50.94 127 VAL A O 1
ATOM 929 N N . VAL A 1 128 ? 16.934 -12.893 -8.914 1.00 45.94 128 VAL A N 1
ATOM 930 C C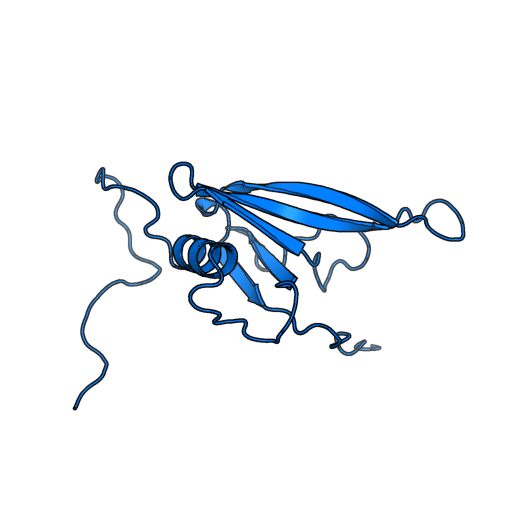A . VAL A 1 128 ? 17.045 -14.286 -9.333 1.00 45.94 128 VAL A CA 1
ATOM 931 C C . VAL A 1 128 ? 17.349 -14.229 -10.823 1.00 45.94 128 VAL A C 1
ATOM 933 O O . VAL A 1 128 ? 16.448 -14.122 -11.650 1.00 45.94 128 VAL A O 1
ATOM 936 N N . THR A 1 129 ? 18.635 -14.185 -11.160 1.00 39.75 129 THR A N 1
ATOM 937 C CA . THR A 1 129 ? 19.098 -14.482 -12.513 1.00 39.75 129 THR A CA 1
ATOM 938 C C . THR A 1 129 ? 18.786 -15.951 -12.779 1.00 39.75 129 THR A C 1
ATOM 940 O O . THR A 1 129 ? 19.283 -16.826 -12.069 1.00 39.75 129 THR A O 1
ATOM 943 N N . ALA A 1 130 ? 17.892 -16.190 -13.738 1.00 40.44 130 ALA A N 1
ATOM 944 C CA . ALA A 1 130 ? 17.643 -17.511 -14.305 1.00 40.44 130 ALA A CA 1
ATOM 945 C C . ALA A 1 130 ? 18.839 -17.977 -15.146 1.00 40.44 130 ALA A C 1
ATOM 947 O O . ALA A 1 130 ? 19.512 -17.099 -15.738 1.00 40.44 130 ALA A O 1
#

Organism: NCBI:txid2021314

Secondary structure (DSSP, 8-state):
---------SS---------S--SHHHHHHHHHHT-SS-TT-SSSS-EEEEEETT-SS----SSS-TTT---EEEEEEETTTTEEEEEEEEE-TTSSSPPEEEEEEEEEGGGEEEEEEE-TT-PPP----

pLDDT: mean 71.32, std 18.43, range [33.5, 92.94]

Foldseek 3Di:
DDPDDDDDPLDDDDDDDDDDWDPHPQLVQLQCLQVVVDPPLPQPDFWKKWFAFPVGPATDADQPPDPRPHWIWGWDHADRRQQKTKIWGWHWDPPDPVTDIDIDIDIDRSVRTPDMGTDHPPDDPPPPDD